Protein AF-A0AB35HM59-F1 (afdb_monomer)

Structure (mmCIF, N/CA/C/O backbone):
data_AF-A0AB35HM59-F1
#
_entry.id   AF-A0AB35HM59-F1
#
loop_
_atom_site.group_PDB
_atom_site.id
_atom_site.type_symbol
_atom_site.label_atom_id
_atom_site.label_alt_id
_atom_site.label_comp_id
_atom_site.label_asym_id
_atom_site.label_entity_id
_atom_site.label_seq_id
_atom_site.pdbx_PDB_ins_code
_atom_site.Cartn_x
_atom_site.Cartn_y
_atom_site.Cartn_z
_atom_site.occupancy
_atom_site.B_iso_or_equiv
_atom_site.auth_seq_id
_atom_site.auth_comp_id
_atom_site.auth_asym_id
_atom_site.auth_atom_id
_atom_site.pdbx_PDB_model_num
ATOM 1 N N . MET A 1 1 ? -11.929 -2.353 -7.541 1.00 54.38 1 MET A N 1
ATOM 2 C CA . MET A 1 1 ? -11.079 -1.346 -8.221 1.00 54.38 1 MET A CA 1
ATOM 3 C C . MET A 1 1 ? -10.347 -2.010 -9.393 1.00 54.38 1 MET A C 1
ATOM 5 O O . MET A 1 1 ? -9.875 -3.125 -9.210 1.00 54.38 1 MET A O 1
ATOM 9 N N . LYS A 1 2 ? -10.271 -1.404 -10.593 1.00 55.09 2 LYS A N 1
ATOM 10 C CA . LYS A 1 2 ? -9.352 -1.888 -11.650 1.00 55.09 2 LYS A CA 1
ATOM 11 C C . LYS A 1 2 ? -7.946 -1.389 -11.294 1.00 55.09 2 LYS A C 1
ATOM 13 O O . LYS A 1 2 ? -7.733 -0.184 -11.254 1.00 55.09 2 LYS A O 1
ATOM 18 N N . VAL A 1 3 ? -7.034 -2.298 -10.951 1.00 57.91 3 VAL A N 1
ATOM 19 C CA . VAL A 1 3 ? -5.679 -1.957 -10.489 1.00 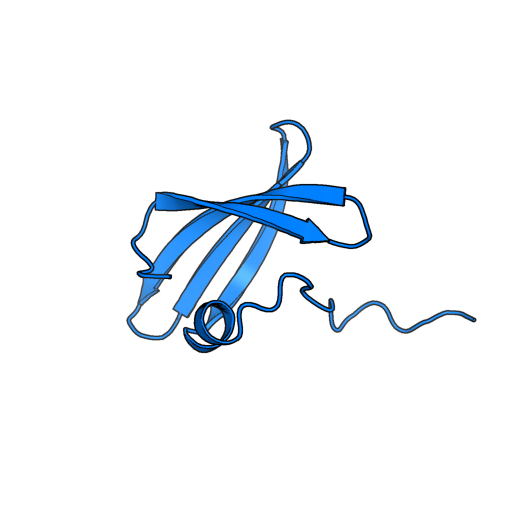57.91 3 VAL A CA 1
ATOM 20 C C . VAL A 1 3 ? -4.740 -1.866 -11.688 1.00 57.91 3 VAL A C 1
ATOM 22 O O . VAL A 1 3 ? -4.491 -2.870 -12.352 1.00 57.91 3 VAL A O 1
ATOM 25 N N . SER A 1 4 ? -4.222 -0.671 -11.945 1.00 62.50 4 SER A N 1
ATOM 26 C CA . SER A 1 4 ? -3.143 -0.390 -12.895 1.00 62.50 4 SER A CA 1
ATOM 27 C C . SER A 1 4 ? -1.921 0.131 -12.143 1.00 62.50 4 SER A C 1
ATOM 29 O O . SER A 1 4 ? -2.040 0.688 -11.052 1.00 62.50 4 SER A O 1
ATOM 31 N N . GLN A 1 5 ? -0.737 -0.079 -12.716 1.00 67.44 5 GLN A N 1
ATOM 32 C CA . GLN A 1 5 ? 0.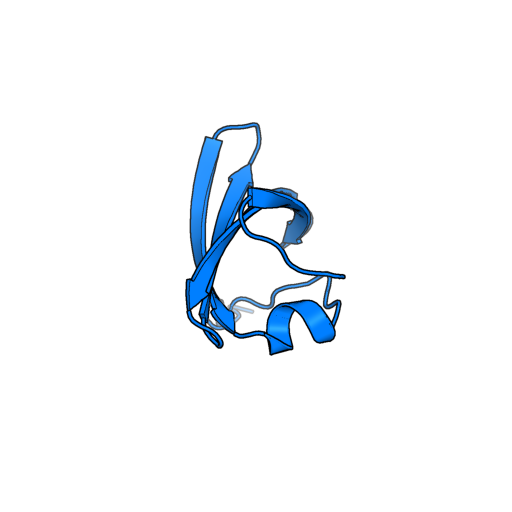495 0.520 -12.207 1.00 67.44 5 GLN A CA 1
ATOM 33 C C . GLN A 1 5 ? 0.362 2.047 -12.168 1.00 67.44 5 GLN A C 1
ATOM 35 O O . GLN A 1 5 ? -0.222 2.637 -13.075 1.00 67.44 5 GLN A O 1
ATOM 40 N N . GLY A 1 6 ? 0.895 2.670 -11.119 1.00 68.38 6 GLY A N 1
ATOM 41 C CA . GLY A 1 6 ? 0.801 4.112 -10.906 1.00 68.38 6 GLY A CA 1
ATOM 42 C C . GLY A 1 6 ? -0.569 4.569 -10.409 1.00 68.38 6 GLY A C 1
ATOM 43 O O . GLY A 1 6 ? -0.806 5.766 -10.307 1.00 68.38 6 GLY A O 1
ATOM 44 N N . ASN A 1 7 ? -1.488 3.654 -10.084 1.00 76.75 7 ASN A N 1
ATOM 45 C CA . ASN A 1 7 ? -2.728 4.054 -9.432 1.00 76.75 7 ASN A CA 1
ATOM 46 C C . ASN A 1 7 ? -2.441 4.607 -8.038 1.00 76.75 7 ASN A C 1
ATOM 48 O O . ASN A 1 7 ? -1.732 3.989 -7.241 1.00 76.75 7 ASN A O 1
ATOM 52 N N . HIS A 1 8 ? -3.081 5.736 -7.751 1.00 78.44 8 HIS A N 1
ATOM 53 C CA . HIS A 1 8 ? -3.066 6.381 -6.452 1.00 78.44 8 HIS A CA 1
ATOM 54 C C . HIS A 1 8 ? -4.402 6.150 -5.753 1.00 78.44 8 HIS A C 1
ATOM 56 O O . HIS A 1 8 ? -5.466 6.313 -6.356 1.00 78.44 8 HIS A O 1
ATOM 62 N N . PHE A 1 9 ? -4.361 5.795 -4.476 1.00 81.38 9 PHE A N 1
ATOM 63 C CA . PHE A 1 9 ? -5.557 5.718 -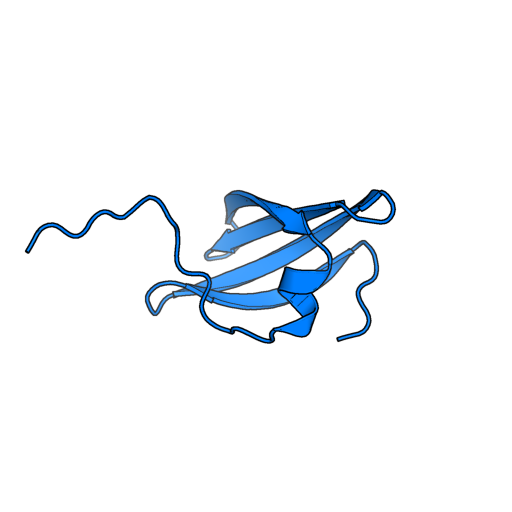3.643 1.00 81.38 9 PHE A CA 1
ATOM 64 C C . PHE A 1 9 ? -5.253 6.222 -2.236 1.00 81.38 9 PHE A C 1
ATOM 66 O O . PHE A 1 9 ? -4.096 6.314 -1.838 1.00 81.38 9 PHE A O 1
ATOM 73 N N . LYS A 1 10 ? -6.290 6.597 -1.488 1.00 85.19 10 LYS A N 1
ATOM 74 C CA . LYS A 1 10 ? -6.153 6.932 -0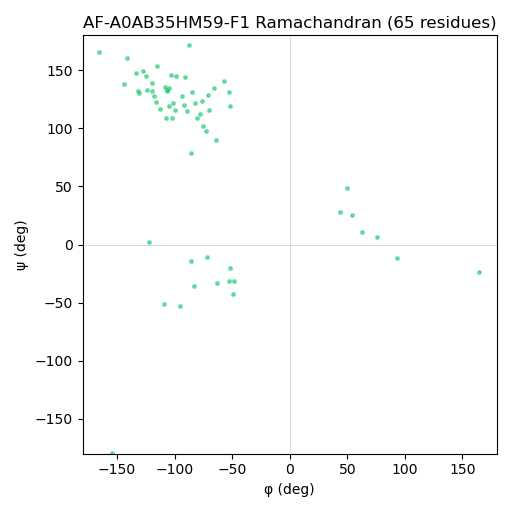.070 1.00 85.19 10 LYS A CA 1
ATOM 75 C C . LYS A 1 10 ? -6.561 5.736 0.766 1.00 85.19 10 LYS A C 1
ATOM 77 O O . LYS A 1 10 ? -7.483 5.014 0.390 1.00 85.19 10 LYS A O 1
ATOM 82 N N . MET A 1 11 ? -5.895 5.550 1.892 1.00 80.94 11 MET A N 1
ATOM 83 C CA . MET A 1 11 ? -6.192 4.452 2.798 1.00 80.94 11 MET A CA 1
ATOM 84 C C . MET A 1 11 ? -6.016 4.896 4.241 1.00 80.94 11 MET A C 1
ATOM 86 O O . MET A 1 11 ? -5.061 5.603 4.561 1.00 80.94 11 MET A O 1
ATOM 90 N N . THR A 1 12 ? -6.936 4.488 5.109 1.00 82.44 12 THR A N 1
ATOM 91 C CA . THR A 1 12 ? -6.889 4.847 6.524 1.00 82.44 12 THR A CA 1
ATOM 92 C C . THR A 1 12 ? -6.299 3.693 7.322 1.00 82.44 12 THR A C 1
ATOM 94 O O . THR A 1 12 ? -6.876 2.615 7.403 1.00 82.44 12 THR A O 1
ATOM 97 N N . ILE A 1 13 ? -5.142 3.922 7.932 1.00 79.62 13 ILE A N 1
ATOM 98 C CA . ILE A 1 13 ? -4.456 2.969 8.805 1.00 79.62 13 ILE A CA 1
ATOM 99 C C . ILE A 1 13 ? -4.419 3.589 10.196 1.00 79.62 13 ILE A C 1
ATOM 101 O O . ILE A 1 13 ? -3.878 4.680 10.352 1.00 79.62 13 ILE A O 1
ATOM 105 N N . LEU A 1 14 ? -4.969 2.906 11.206 1.00 83.12 14 LEU A N 1
ATOM 106 C CA . LEU A 1 14 ? -4.922 3.359 12.606 1.00 83.12 14 LEU A CA 1
ATOM 107 C C . LEU A 1 14 ? -5.357 4.836 12.769 1.00 83.12 14 LEU A C 1
ATOM 109 O O . LEU A 1 14 ? -4.656 5.641 13.378 1.00 83.12 14 LEU A O 1
ATOM 113 N N . ASN A 1 15 ? -6.498 5.205 12.172 1.00 83.62 15 ASN A N 1
ATOM 114 C CA . ASN A 1 15 ? -7.062 6.568 12.149 1.00 83.62 15 ASN A CA 1
ATOM 115 C C . ASN A 1 15 ? -6.212 7.645 11.444 1.00 83.62 15 ASN A C 1
ATOM 117 O O . ASN A 1 15 ? -6.540 8.828 11.520 1.00 83.62 15 ASN A O 1
ATOM 121 N N . LYS A 1 16 ? -5.156 7.263 10.723 1.00 84.00 16 LYS A N 1
ATOM 122 C CA . LYS A 1 16 ? -4.366 8.162 9.875 1.00 84.00 16 LYS A CA 1
ATOM 123 C C . LYS A 1 16 ? -4.627 7.862 8.406 1.00 84.00 16 LYS A C 1
ATOM 125 O O . LYS A 1 16 ? -4.635 6.703 8.000 1.00 84.00 16 LYS A O 1
ATOM 130 N N . THR A 1 17 ? -4.820 8.900 7.600 1.00 88.56 17 THR A N 1
ATOM 131 C CA . THR A 1 17 ? -5.016 8.757 6.153 1.00 88.56 17 THR A CA 1
ATOM 132 C C . THR A 1 17 ? -3.678 8.858 5.431 1.00 88.56 17 THR A C 1
ATOM 134 O O . THR A 1 17 ? -3.007 9.886 5.494 1.00 88.56 17 THR A O 1
ATOM 137 N N . TYR A 1 18 ? -3.328 7.799 4.712 1.00 89.56 18 TYR A N 1
ATOM 138 C CA . TYR A 1 18 ? -2.145 7.704 3.868 1.00 89.56 18 TYR A CA 1
ATOM 139 C C . TYR A 1 18 ? -2.539 7.856 2.401 1.00 89.56 18 TYR A C 1
ATOM 141 O O . TYR A 1 18 ? -3.602 7.393 1.976 1.00 89.56 18 TYR A O 1
ATOM 149 N N . SER A 1 19 ? -1.659 8.471 1.621 1.00 90.81 19 SER A N 1
ATOM 150 C CA . SER A 1 19 ? -1.665 8.35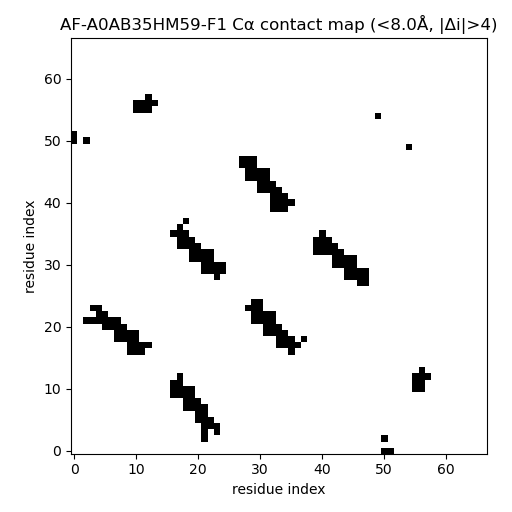2 0.164 1.00 90.81 19 SER A CA 1
ATOM 151 C C . SER A 1 19 ? -0.889 7.094 -0.206 1.00 90.81 19 SER A C 1
ATOM 153 O O . SER A 1 19 ? 0.209 6.886 0.291 1.00 90.81 19 SER A O 1
ATOM 155 N N . ALA A 1 20 ? -1.448 6.252 -1.061 1.00 89.00 20 ALA A N 1
ATOM 156 C CA . ALA A 1 20 ? -0.850 4.993 -1.467 1.00 89.00 20 ALA A CA 1
ATOM 157 C C . ALA A 1 20 ? -0.611 4.967 -2.978 1.00 89.00 20 ALA A C 1
ATOM 159 O O . ALA A 1 20 ? -1.468 5.416 -3.745 1.00 89.00 20 ALA A O 1
ATOM 160 N N . VAL A 1 21 ? 0.534 4.429 -3.398 1.00 90.00 21 VAL A N 1
ATOM 161 C CA . VAL A 1 21 ? 0.932 4.273 -4.805 1.00 90.00 21 VAL A CA 1
ATOM 162 C C . VAL A 1 21 ? 1.150 2.801 -5.106 1.00 90.00 21 VAL A C 1
ATOM 164 O O . VAL A 1 21 ? 1.812 2.103 -4.343 1.00 90.00 21 VAL A O 1
ATOM 167 N N . ILE A 1 22 ? 0.585 2.318 -6.212 1.00 87.69 22 ILE A N 1
ATOM 168 C CA . ILE A 1 22 ? 0.684 0.909 -6.601 1.00 87.69 22 ILE A CA 1
ATOM 169 C C . ILE A 1 22 ? 1.736 0.720 -7.690 1.00 87.69 22 ILE A C 1
ATOM 171 O O . ILE A 1 22 ? 1.584 1.204 -8.814 1.00 87.69 22 ILE A O 1
ATOM 175 N N . THR A 1 23 ? 2.723 -0.117 -7.403 1.00 88.31 23 THR A N 1
ATOM 176 C CA . THR A 1 23 ? 3.670 -0.646 -8.382 1.00 88.31 23 THR A CA 1
ATOM 177 C C . THR A 1 23 ? 3.315 -2.098 -8.694 1.00 88.31 23 THR A C 1
ATOM 179 O O . THR A 1 23 ? 3.307 -2.960 -7.818 1.00 88.31 23 THR A O 1
ATOM 182 N N . HIS A 1 24 ? 2.991 -2.392 -9.954 1.00 83.94 24 HIS A N 1
ATOM 183 C CA . HIS A 1 24 ? 2.760 -3.765 -10.407 1.00 83.94 24 HIS A CA 1
ATOM 184 C C . HIS A 1 24 ? 4.104 -4.431 -10.707 1.00 83.94 24 HIS A C 1
ATOM 186 O O . HIS A 1 24 ? 4.852 -3.937 -11.547 1.00 83.94 24 HIS A O 1
ATOM 192 N N . VAL A 1 25 ? 4.401 -5.542 -10.030 1.00 83.38 25 VAL A N 1
ATOM 193 C CA . VAL A 1 25 ? 5.654 -6.289 -10.229 1.00 83.38 25 VAL A CA 1
ATOM 194 C C . VAL A 1 25 ? 5.429 -7.430 -11.213 1.00 83.38 25 VAL A C 1
ATOM 196 O O . VAL A 1 25 ? 6.138 -7.556 -12.207 1.00 83.38 25 VAL A O 1
ATOM 199 N N . ASN A 1 26 ? 4.423 -8.266 -10.953 1.00 82.88 26 ASN A N 1
ATOM 200 C CA . ASN A 1 26 ? 4.021 -9.357 -11.835 1.00 82.88 26 ASN A CA 1
ATOM 201 C C . ASN A 1 26 ? 2.540 -9.701 -11.625 1.00 82.88 26 ASN A C 1
ATOM 203 O O . ASN A 1 26 ? 1.866 -9.101 -10.789 1.00 82.88 26 ASN A O 1
ATOM 207 N N . LYS A 1 27 ? 2.050 -10.706 -12.366 1.00 75.69 27 LYS A N 1
ATOM 208 C CA . LYS A 1 27 ? 0.632 -11.084 -12.410 1.00 75.69 27 LYS A CA 1
ATOM 209 C C . LYS A 1 27 ? -0.011 -11.225 -11.028 1.00 75.69 27 LYS A C 1
ATOM 211 O O . LYS A 1 27 ? -1.199 -10.938 -10.935 1.00 75.69 27 LYS A O 1
ATOM 216 N N . ASP A 1 28 ? 0.714 -11.627 -9.992 1.00 81.75 28 ASP A N 1
ATOM 217 C CA . ASP A 1 28 ? 0.125 -11.903 -8.680 1.00 81.75 28 ASP A CA 1
ATOM 218 C C . ASP A 1 28 ? 0.730 -11.065 -7.547 1.00 81.75 28 ASP A C 1
ATOM 220 O O . ASP A 1 28 ? 0.284 -11.194 -6.408 1.00 81.75 28 ASP A O 1
ATOM 224 N N . LEU A 1 29 ? 1.670 -10.164 -7.855 1.00 84.19 29 LEU A N 1
ATOM 225 C CA . LEU A 1 29 ? 2.417 -9.378 -6.877 1.00 84.19 29 LEU A CA 1
ATOM 226 C C . LEU A 1 29 ? 2.431 -7.883 -7.215 1.00 84.19 29 LEU A C 1
ATOM 228 O O . LEU A 1 29 ? 2.801 -7.461 -8.315 1.00 84.19 29 LEU A O 1
ATOM 232 N N . TYR A 1 30 ? 2.097 -7.082 -6.210 1.00 88.00 30 TYR A N 1
ATOM 233 C CA . TYR A 1 30 ? 2.119 -5.627 -6.234 1.00 88.00 30 TYR A CA 1
ATOM 234 C C . TYR A 1 30 ? 2.920 -5.124 -5.040 1.00 88.00 30 TYR A C 1
ATOM 236 O O . TYR A 1 30 ? 2.920 -5.749 -3.981 1.00 88.00 30 TYR A O 1
ATOM 244 N N . ILE A 1 31 ? 3.564 -3.978 -5.195 1.00 90.06 31 ILE A N 1
ATOM 245 C CA . ILE A 1 31 ? 4.124 -3.204 -4.091 1.00 90.06 31 ILE A CA 1
ATOM 246 C C . ILE A 1 31 ? 3.223 -1.987 -3.907 1.00 90.06 31 ILE A C 1
ATOM 248 O O . ILE A 1 31 ? 2.855 -1.337 -4.885 1.00 90.06 31 ILE A O 1
ATOM 252 N N . VAL A 1 32 ? 2.826 -1.716 -2.668 1.00 90.31 32 VAL A N 1
ATOM 253 C CA . VAL A 1 32 ? 2.078 -0.516 -2.298 1.00 90.31 32 VAL A CA 1
ATOM 254 C C . VAL A 1 32 ? 2.964 0.344 -1.417 1.00 90.31 32 VAL A C 1
ATOM 256 O O . VAL A 1 32 ? 3.326 -0.084 -0.322 1.00 90.31 32 VAL A O 1
ATOM 259 N N . ASP A 1 33 ? 3.288 1.536 -1.902 1.00 92.12 33 ASP A N 1
ATOM 260 C CA . AS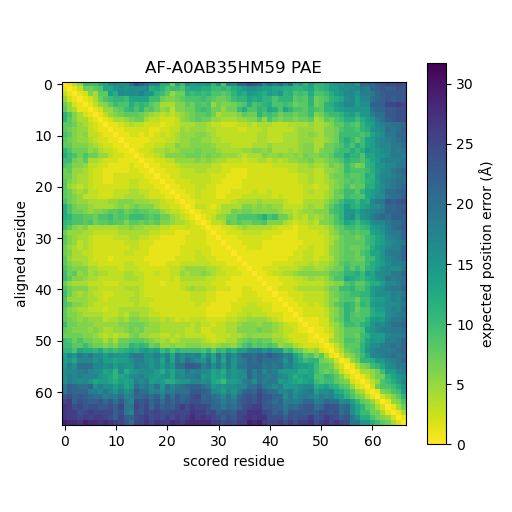P A 1 33 ? 4.060 2.540 -1.176 1.00 92.12 33 ASP A CA 1
ATOM 261 C C . ASP A 1 33 ? 3.098 3.488 -0.468 1.00 92.12 33 ASP A C 1
ATOM 263 O O . ASP A 1 33 ? 2.183 4.024 -1.094 1.00 92.12 33 ASP A O 1
ATOM 267 N N . PHE A 1 34 ? 3.286 3.682 0.832 1.00 90.38 34 PHE A N 1
ATOM 268 C CA . PHE A 1 34 ? 2.44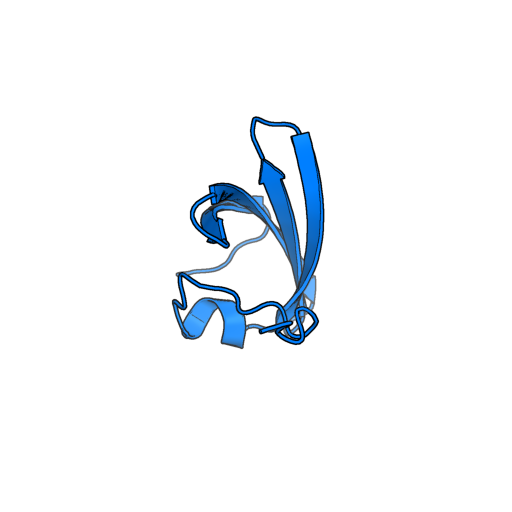7 4.520 1.678 1.00 90.38 34 PHE A CA 1
ATOM 269 C C . PHE A 1 34 ? 3.176 5.806 2.035 1.00 90.38 34 PHE A C 1
ATOM 271 O O . PHE A 1 34 ? 4.323 5.787 2.481 1.00 90.38 34 PHE A O 1
ATOM 278 N N . TYR A 1 35 ? 2.462 6.914 1.887 1.00 92.56 35 TYR A N 1
ATOM 279 C CA . TYR A 1 35 ? 2.943 8.255 2.149 1.00 92.56 35 TYR A CA 1
ATOM 280 C C . TYR A 1 35 ? 2.033 8.945 3.156 1.00 92.56 35 TYR A C 1
ATOM 282 O O . TYR A 1 35 ? 0.806 8.939 3.000 1.00 92.56 35 TYR A O 1
ATOM 290 N N . TYR A 1 36 ? 2.622 9.583 4.160 1.00 91.69 36 TYR A N 1
ATOM 291 C CA . TYR A 1 36 ? 1.910 10.406 5.130 1.00 91.69 36 TYR A CA 1
ATOM 292 C C . TYR A 1 36 ? 2.415 11.840 5.029 1.00 91.69 36 TYR A C 1
ATOM 294 O O . TYR A 1 36 ? 3.611 12.091 5.023 1.00 91.69 36 TYR A O 1
ATOM 302 N N . GLN A 1 37 ? 1.494 12.795 4.876 1.00 92.00 37 GLN A N 1
ATOM 303 C CA . GLN A 1 37 ? 1.832 14.217 4.695 1.00 92.00 37 GLN A CA 1
ATOM 304 C C . GLN A 1 37 ? 2.820 14.509 3.543 1.00 92.00 37 GLN A C 1
ATOM 306 O O . GLN A 1 37 ? 3.474 15.543 3.536 1.00 92.00 37 GLN A O 1
ATOM 311 N N . GLY A 1 38 ? 2.875 13.631 2.534 1.00 89.25 38 GLY A N 1
ATOM 312 C CA . GLY A 1 38 ? 3.762 13.764 1.372 1.00 89.25 38 GLY A CA 1
ATOM 313 C C . GLY A 1 38 ? 5.102 13.041 1.514 1.00 89.25 38 GLY A C 1
ATOM 314 O O . GLY A 1 38 ? 5.774 12.840 0.507 1.00 89.25 38 GLY A O 1
ATOM 315 N N . GLU A 1 39 ? 5.441 12.577 2.714 1.00 93.25 39 GLU A N 1
ATOM 316 C CA . GLU A 1 39 ? 6.669 11.835 2.989 1.00 93.25 39 GLU A CA 1
ATOM 317 C C . GLU A 1 39 ? 6.446 10.331 2.843 1.00 93.25 39 GLU A C 1
ATOM 319 O O . GLU A 1 39 ? 5.371 9.820 3.163 1.00 93.25 39 GLU A O 1
ATOM 324 N N . PHE A 1 40 ? 7.456 9.622 2.337 1.00 91.00 40 PHE A N 1
ATOM 325 C CA . PHE A 1 40 ? 7.431 8.164 2.252 1.00 91.00 40 PHE A CA 1
ATOM 326 C C . PHE A 1 40 ? 7.559 7.550 3.647 1.00 91.00 40 PHE A C 1
ATOM 328 O O . PHE A 1 40 ? 8.495 7.856 4.380 1.00 91.00 40 PHE A O 1
ATOM 335 N N . GLU A 1 41 ? 6.653 6.636 3.981 1.00 92.38 41 GLU A N 1
ATOM 336 C CA . GLU A 1 41 ? 6.619 5.987 5.293 1.00 92.38 41 GLU A CA 1
ATOM 337 C C . GLU A 1 41 ? 7.045 4.523 5.203 1.00 92.38 41 GLU A C 1
ATOM 339 O O . GLU A 1 41 ? 7.889 4.056 5.966 1.00 92.38 41 GLU A O 1
ATOM 344 N N . THR A 1 42 ? 6.443 3.763 4.284 1.00 90.00 42 THR A N 1
ATOM 345 C CA . THR A 1 42 ? 6.712 2.327 4.162 1.00 90.00 42 THR A CA 1
ATOM 346 C C . THR A 1 42 ? 6.184 1.747 2.852 1.00 90.00 42 THR A C 1
ATOM 348 O O . THR A 1 42 ? 5.339 2.347 2.190 1.00 90.00 42 THR A O 1
ATOM 351 N N . SER A 1 43 ? 6.627 0.534 2.521 1.00 90.00 43 SER A N 1
ATOM 352 C CA . SER A 1 43 ? 6.151 -0.247 1.379 1.00 90.00 43 SER A CA 1
ATOM 353 C C . SER A 1 43 ? 5.671 -1.619 1.834 1.00 90.00 43 SER A C 1
ATOM 355 O O . SER A 1 43 ? 6.259 -2.235 2.726 1.00 90.00 43 SER A O 1
ATOM 357 N N . LYS A 1 44 ? 4.634 -2.151 1.183 1.00 88.06 44 LYS A N 1
ATOM 358 C CA . LYS A 1 44 ? 4.159 -3.519 1.426 1.00 88.06 44 LYS A CA 1
ATOM 359 C C . LYS A 1 44 ? 3.951 -4.281 0.128 1.00 88.06 44 LYS A C 1
ATOM 361 O O . LYS A 1 44 ? 3.277 -3.807 -0.782 1.00 88.06 44 LYS A O 1
ATOM 366 N N . ALA A 1 45 ? 4.482 -5.498 0.080 1.00 89.06 45 ALA A N 1
ATOM 367 C CA . ALA A 1 45 ? 4.165 -6.458 -0.965 1.00 89.06 45 ALA A CA 1
ATOM 368 C C . ALA A 1 45 ? 2.776 -7.064 -0.710 1.00 89.06 45 ALA A C 1
ATOM 370 O O . ALA A 1 45 ? 2.516 -7.614 0.363 1.00 89.06 45 ALA A O 1
ATOM 371 N N . VAL A 1 46 ? 1.876 -6.959 -1.685 1.00 85.31 46 VAL A N 1
ATOM 372 C CA . VAL A 1 46 ? 0.496 -7.446 -1.597 1.00 85.31 46 VAL A CA 1
ATOM 373 C C . VAL A 1 46 ? 0.109 -8.225 -2.850 1.00 85.31 46 VAL A C 1
ATOM 375 O O . VAL A 1 46 ? 0.558 -7.931 -3.958 1.00 85.31 46 VAL A O 1
ATOM 378 N N . GLY A 1 47 ? -0.747 -9.231 -2.680 1.00 84.12 47 GLY A N 1
ATOM 379 C CA . GLY A 1 47 ? -1.327 -9.971 -3.799 1.00 84.12 47 GLY A CA 1
ATOM 380 C C . GLY A 1 47 ? -2.601 -9.321 -4.339 1.00 84.12 47 GLY A C 1
ATOM 381 O O . GLY A 1 47 ? -3.177 -8.440 -3.707 1.00 84.12 47 GLY A O 1
ATOM 382 N N . LYS A 1 48 ? -3.121 -9.808 -5.474 1.00 77.94 48 LYS A N 1
ATOM 383 C CA . LYS A 1 48 ? -4.384 -9.308 -6.067 1.00 77.94 48 LYS A CA 1
ATOM 384 C C . LYS A 1 48 ? -5.574 -9.292 -5.106 1.00 77.94 48 LYS A C 1
ATOM 386 O O . LYS A 1 48 ? -6.460 -8.452 -5.259 1.00 77.94 48 LY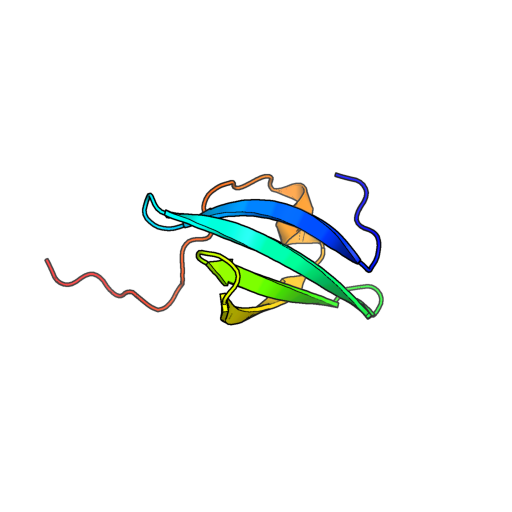S A O 1
ATOM 391 N N . GLN A 1 49 ? -5.616 -10.229 -4.157 1.00 77.31 49 GLN A N 1
ATOM 392 C CA . GLN A 1 49 ? -6.728 -10.363 -3.215 1.00 77.31 49 GLN A CA 1
ATOM 393 C C . GLN A 1 49 ? -6.881 -9.127 -2.321 1.00 77.31 49 GLN A C 1
ATOM 395 O O . GLN A 1 49 ? -8.000 -8.701 -2.054 1.00 77.31 49 GLN A O 1
ATOM 400 N N . PHE A 1 50 ? -5.763 -8.478 -1.993 1.00 78.31 50 PHE A N 1
ATOM 401 C CA . PHE A 1 50 ? -5.715 -7.230 -1.241 1.00 78.31 50 PHE A CA 1
ATOM 402 C C . PHE A 1 50 ? -6.675 -6.158 -1.789 1.00 78.31 50 PHE A C 1
ATOM 404 O O . PHE A 1 50 ? -7.402 -5.517 -1.039 1.00 78.31 50 PHE A O 1
ATOM 411 N N . PHE A 1 51 ? -6.735 -6.012 -3.116 1.00 74.62 51 PHE A N 1
ATOM 412 C CA . PHE A 1 51 ? -7.574 -5.011 -3.784 1.00 74.62 51 PHE A CA 1
ATOM 413 C C . PHE A 1 51 ? -9.017 -5.465 -4.028 1.00 74.62 51 PHE A C 1
ATOM 415 O O . PHE A 1 51 ? -9.864 -4.648 -4.398 1.00 74.62 51 PHE A O 1
ATOM 422 N N . LYS A 1 52 ? -9.300 -6.766 -3.899 1.00 72.50 52 LYS A N 1
ATOM 423 C CA . LYS A 1 52 ? -10.658 -7.310 -4.028 1.00 72.50 52 LYS A CA 1
ATOM 424 C C . LYS A 1 52 ? -11.434 -7.178 -2.732 1.00 72.50 52 LYS A C 1
ATOM 426 O O . LYS A 1 52 ? -12.628 -6.904 -2.782 1.00 72.50 52 LYS A O 1
ATOM 431 N N . ASP A 1 53 ? -10.748 -7.339 -1.608 1.00 63.94 53 ASP A N 1
ATOM 432 C CA . ASP A 1 53 ? -11.400 -7.368 -0.305 1.00 63.94 53 ASP A CA 1
ATOM 433 C C . ASP A 1 53 ? -11.911 -5.990 0.132 1.00 63.94 53 ASP A C 1
ATOM 435 O O . ASP A 1 53 ? -12.669 -5.929 1.093 1.00 63.94 53 ASP A O 1
ATOM 439 N N . ASN A 1 54 ? -11.538 -4.896 -0.562 1.00 53.75 54 ASN A N 1
ATOM 440 C CA . ASN A 1 54 ? -11.918 -3.511 -0.224 1.00 53.75 54 ASN A CA 1
ATOM 441 C C . ASN A 1 54 ? -11.796 -3.229 1.286 1.00 53.75 54 ASN A C 1
ATOM 443 O O . ASN A 1 54 ? -12.526 -2.406 1.836 1.00 53.75 54 ASN A O 1
ATOM 447 N N . LYS A 1 55 ? -10.896 -3.933 1.983 1.00 50.06 55 LYS A N 1
ATOM 448 C CA . LYS A 1 55 ? -10.672 -3.702 3.398 1.00 50.06 55 LYS A CA 1
ATOM 449 C C . LYS A 1 55 ? -9.929 -2.383 3.481 1.00 50.06 55 LYS A C 1
ATOM 451 O O . LYS A 1 55 ? -8.719 -2.330 3.292 1.00 50.06 55 LYS A O 1
ATOM 456 N N . GLU A 1 56 ? -10.683 -1.318 3.744 1.00 45.59 56 GLU A N 1
ATOM 457 C CA . GLU A 1 56 ? -10.161 0.015 4.063 1.00 45.59 56 GLU A CA 1
ATOM 458 C C . GLU A 1 56 ? -9.133 -0.036 5.204 1.00 45.59 56 GLU A C 1
ATOM 460 O O . GLU A 1 56 ? -8.304 0.861 5.322 1.00 45.59 56 GLU A O 1
ATOM 465 N N . ILE A 1 57 ? -9.161 -1.110 6.000 1.00 47.88 57 ILE A N 1
ATOM 466 C CA . ILE A 1 57 ? -8.281 -1.377 7.128 1.00 47.88 57 ILE A CA 1
ATOM 467 C C . ILE A 1 57 ? -7.305 -2.499 6.752 1.00 47.88 57 ILE A C 1
ATOM 469 O O . ILE A 1 57 ? -7.680 -3.672 6.679 1.00 47.88 57 ILE A O 1
ATOM 473 N N . ILE A 1 58 ? -6.028 -2.154 6.561 1.00 52.03 58 ILE A N 1
ATOM 474 C CA . ILE A 1 58 ? -4.949 -3.146 6.635 1.00 52.03 58 ILE A CA 1
ATOM 475 C C . ILE A 1 58 ? -4.633 -3.376 8.105 1.00 52.03 58 ILE A C 1
ATOM 477 O O . ILE A 1 58 ? -4.011 -2.532 8.751 1.00 52.03 58 ILE A O 1
ATOM 481 N N . GLU A 1 59 ? -5.001 -4.544 8.616 1.00 47.56 59 GLU A N 1
ATOM 482 C CA . GLU A 1 59 ? -4.445 -5.038 9.868 1.00 47.56 59 GLU A CA 1
ATOM 483 C C . GLU A 1 59 ? -2.977 -5.410 9.626 1.00 47.56 59 GLU A C 1
ATOM 485 O O . GLU A 1 59 ? -2.633 -6.272 8.809 1.00 47.56 59 GLU A O 1
ATOM 490 N N . TRP A 1 60 ? -2.077 -4.695 10.293 1.00 45.91 60 TRP A N 1
ATOM 491 C CA . TRP A 1 60 ? -0.664 -5.030 10.293 1.00 45.91 60 TRP A CA 1
ATOM 492 C C . TRP A 1 60 ? -0.469 -6.238 11.205 1.00 45.91 60 TRP A C 1
ATOM 494 O O . TRP A 1 60 ? -0.447 -6.105 12.427 1.00 45.91 60 TRP A O 1
ATOM 504 N N . SER A 1 61 ? -0.322 -7.428 10.615 1.00 38.78 61 SER A N 1
ATOM 505 C CA . SER A 1 61 ? 0.131 -8.621 11.335 1.00 38.78 61 SER A CA 1
ATOM 506 C C . SER A 1 61 ? 1.565 -8.379 11.820 1.00 38.78 61 SER A C 1
ATOM 508 O O . SER A 1 61 ? 2.526 -8.584 11.079 1.00 38.78 61 SER A O 1
ATOM 510 N N . GLY A 1 62 ? 1.687 -7.837 13.029 1.00 37.16 62 GLY A N 1
ATOM 511 C CA . GLY A 1 62 ? 2.943 -7.361 13.606 1.00 37.16 62 GLY A CA 1
ATOM 512 C C . GLY A 1 62 ? 2.749 -6.449 14.818 1.00 37.16 62 GLY A C 1
ATOM 513 O O . GLY A 1 62 ? 3.617 -6.415 15.684 1.00 37.16 62 GLY A O 1
ATOM 514 N N . GLN A 1 63 ? 1.592 -5.790 14.95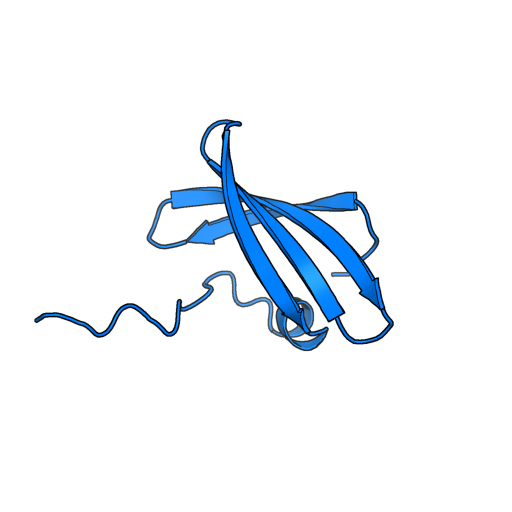8 1.00 39.62 63 GLN A N 1
ATOM 515 C CA . GLN A 1 63 ? 1.174 -5.246 16.253 1.00 39.62 63 GLN A CA 1
ATOM 516 C C . GLN A 1 63 ? 0.448 -6.339 17.037 1.00 39.62 63 GLN A C 1
ATOM 518 O O . GLN A 1 63 ? -0.777 -6.402 17.088 1.00 39.62 63 GLN A O 1
ATOM 523 N N . SER A 1 64 ? 1.240 -7.234 17.633 1.00 37.56 64 SER A N 1
ATOM 524 C CA . SER A 1 64 ? 0.806 -7.933 18.840 1.00 37.56 64 SER A CA 1
ATOM 525 C C . SER A 1 64 ? 0.352 -6.868 19.829 1.00 37.56 64 SER A C 1
ATOM 527 O O . SER A 1 64 ? 1.139 -5.989 20.184 1.00 37.56 64 SER A O 1
ATOM 529 N N . GLY A 1 65 ? -0.917 -6.925 20.224 1.00 42.88 65 GLY A N 1
ATOM 530 C CA . GLY A 1 65 ? -1.441 -6.079 21.279 1.00 42.88 65 GLY A CA 1
ATOM 531 C C . GLY A 1 65 ? -0.569 -6.197 22.522 1.00 42.88 65 GLY A C 1
ATOM 532 O O . GLY A 1 65 ? -0.260 -7.302 22.962 1.00 42.88 65 GLY A O 1
ATOM 533 N N . ASN A 1 66 ? -0.195 -5.053 23.077 1.00 35.41 66 ASN A N 1
ATOM 534 C CA . ASN A 1 66 ? -0.014 -4.965 24.511 1.00 35.41 66 ASN A CA 1
ATOM 535 C C . ASN A 1 66 ? -1.263 -4.271 25.041 1.00 35.41 66 ASN A C 1
ATOM 537 O O . ASN A 1 66 ? -1.522 -3.106 24.733 1.00 35.41 66 ASN A O 1
ATOM 541 N N . ALA A 1 67 ? -2.059 -5.096 25.716 1.00 35.97 67 ALA A N 1
ATOM 542 C CA . ALA A 1 67 ? -3.072 -4.708 26.678 1.00 35.97 67 ALA A CA 1
ATOM 543 C C . ALA A 1 67 ? -2.464 -3.884 27.824 1.00 35.97 67 ALA A C 1
ATOM 545 O O . ALA A 1 67 ? -1.236 -4.006 28.053 1.00 35.97 67 ALA A O 1
#

Secondary structure (DSSP, 8-state):
----TT-EEEEEETTEEEEEEEEEEETTEEEEEEEETTEEEEEEEEETHHHHS--S----TT-----

Organism: Tetragenococcus halophilus (NCBI:txid51669)

Mean predicted aligned error: 8.71 Å

Foldseek 3Di:
DPDDAQDWDWAAEPNAIWIWGWHDDDPFWIKIFTHHPNHTDDIDIGGPVVVVVPPSYDDPPPPPDDD

pLDDT: mean 74.2, std 18.19, range [35.41, 93.25]

Nearest PDB structures (foldseek):
  8khg-assembly1_B  TM=6.662E-01  e=3.259E+00  Pseudomonas aeruginosa
  8huc-assembly2_D  TM=6.626E-01  e=4.896E+00  Pseudomonas aeruginosa UCBPP-PA14
  7pi2-assembly1_A  TM=4.559E-01  e=3.454E+00  Plasmodium falciparum 3D7
  8bd7-assembly1_V  TM=4.496E-01  e=3.880E+00  Chlamydomonas reinhardtii

Sequence (67 aa):
MKVSQGNHFKMTILNKTYSAVITHVNKDLYIVDFYYQGEFETSKAVGKQFFKDNKEIIEWSGQSGNA

Solvent-accessible surface area (backbone atoms only — not comparable to full-atom values): 4202 Å² total; per-residue (Å²): 117,92,89,52,67,74,41,73,49,76,43,44,48,96,93,40,71,25,46,32,39,32,44,69,76,52,101,58,39,30,40,38,40,35,22,49,97,84,41,84,74,52,72,44,82,40,46,66,62,64,58,70,66,68,56,62,60,72,81,64,92,77,71,73,81,82,128

Radius of gyration: 12.31 Å; Cα contacts (8 Å, |Δi|>4): 101; chains: 1; bounding box: 19×26×40 Å